Protein AF-A0A821L6S1-F1 (afdb_monomer)

Solvent-accessible surface area (backbone atoms only — not comparable to full-atom values): 7837 Å² total; per-residue (Å²): 134,88,54,57,22,70,48,90,91,45,91,47,57,37,75,47,68,41,80,92,78,72,40,39,22,22,68,67,61,42,49,53,50,50,52,56,48,47,70,56,49,51,61,52,52,53,49,52,54,50,52,51,52,54,55,65,66,58,49,58,64,60,54,52,50,54,51,49,53,53,52,53,51,52,53,53,53,52,52,55,52,53,52,49,51,51,52,52,50,52,52,54,51,53,51,52,53,51,53,50,54,52,52,52,53,53,50,53,52,51,53,52,50,52,53,50,52,56,47,53,52,52,54,52,51,53,48,61,72,67,62,82,75,78,85,81,77,134

Radius of gyration: 55.9 Å; Cα contacts (8 Å, |Δi|>4): 51; chains: 1; bounding box: 98×25×164 Å

Secondary structure (DSSP, 8-state):
-PPBPSSTT--SBP-EEETTTTEEE-HHHHHHHHHHHHHHHHHHHHHHHHHHHHHHH--HHHHHHHHHHHHHHHHHHHHHHHHHHHHHHHHHHHHHHHHHHHHHHHHHHHHHHHHHHHHHHHHHHHHHHHT-------

Mean predicted aligned error: 14.46 Å

Structure (mmCIF, N/CA/C/O backbone):
data_AF-A0A821L6S1-F1
#
_entry.id   AF-A0A821L6S1-F1
#
loop_
_atom_site.group_PDB
_atom_site.id
_atom_site.type_symbol
_atom_site.label_atom_id
_atom_site.label_alt_id
_atom_site.label_comp_id
_atom_site.label_asym_id
_atom_site.label_entity_id
_atom_site.label_seq_id
_atom_site.pdbx_PDB_ins_code
_atom_site.Cartn_x
_atom_site.Cartn_y
_atom_site.Cartn_z
_atom_site.occupancy
_atom_site.B_iso_or_equiv
_atom_site.auth_seq_id
_atom_site.auth_comp_id
_atom_site.auth_asym_id
_atom_site.auth_atom_id
_atom_site.pdbx_PDB_model_num
ATOM 1 N N . MET A 1 1 ? 35.828 6.076 -68.651 1.00 49.03 1 MET A N 1
ATOM 2 C CA . MET A 1 1 ? 36.723 7.177 -68.226 1.00 49.03 1 MET A CA 1
ATOM 3 C C . MET A 1 1 ? 37.041 6.978 -66.752 1.00 4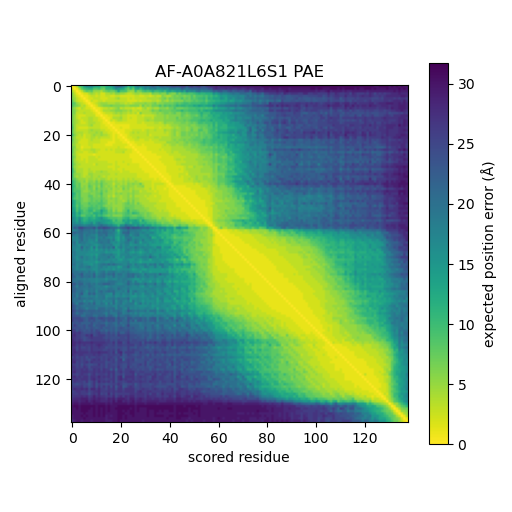9.03 1 MET A C 1
ATOM 5 O O . MET A 1 1 ? 36.120 6.717 -65.994 1.00 49.03 1 MET A O 1
ATOM 9 N N . SER A 1 2 ? 38.311 7.001 -66.342 1.00 62.84 2 SER A N 1
ATOM 10 C CA . SER A 1 2 ? 38.668 6.831 -64.926 1.00 62.84 2 SER A CA 1
ATOM 11 C C . SER A 1 2 ? 38.545 8.158 -64.181 1.00 62.84 2 SER A C 1
ATOM 13 O O . SER A 1 2 ? 39.268 9.091 -64.527 1.00 62.84 2 SER A O 1
ATOM 15 N N . LEU A 1 3 ? 37.673 8.224 -63.175 1.00 79.00 3 LEU A N 1
ATOM 16 C CA . LEU A 1 3 ? 37.494 9.407 -62.330 1.00 79.00 3 LEU A CA 1
ATOM 17 C C . LEU A 1 3 ? 38.724 9.629 -61.433 1.00 79.00 3 LEU A C 1
ATOM 19 O O . LEU A 1 3 ? 39.366 8.671 -60.987 1.00 79.00 3 LEU A O 1
ATOM 23 N N . SER A 1 4 ? 39.073 10.889 -61.184 1.00 86.19 4 SER A N 1
ATOM 24 C CA . SER A 1 4 ? 40.114 11.277 -60.228 1.00 86.19 4 SER A CA 1
ATOM 25 C C . SER A 1 4 ? 39.600 11.189 -58.790 1.00 86.19 4 SER A C 1
ATOM 27 O O . SER A 1 4 ? 38.393 11.202 -58.543 1.00 86.19 4 SER A O 1
ATOM 29 N N . CYS A 1 5 ? 40.518 11.072 -57.830 1.00 91.25 5 CYS A N 1
ATOM 30 C CA . CYS A 1 5 ? 40.186 11.249 -56.420 1.00 91.25 5 CYS A CA 1
ATOM 31 C C . CYS A 1 5 ? 39.613 12.659 -56.182 1.00 91.25 5 CYS A C 1
ATOM 33 O O . CYS A 1 5 ? 40.097 13.627 -56.759 1.00 91.25 5 CYS A O 1
ATOM 35 N N . ALA A 1 6 ? 38.609 12.769 -55.314 1.00 90.75 6 ALA A N 1
ATOM 36 C CA . ALA A 1 6 ? 37.948 14.021 -54.947 1.00 90.75 6 ALA A CA 1
ATOM 37 C C . ALA A 1 6 ? 38.804 14.925 -54.039 1.00 90.75 6 ALA A C 1
ATOM 39 O O . ALA A 1 6 ? 38.417 16.055 -53.764 1.00 90.75 6 ALA A O 1
ATOM 40 N N . ILE A 1 7 ? 39.943 14.429 -53.550 1.00 88.75 7 ILE A N 1
ATOM 41 C CA . ILE A 1 7 ? 40.920 15.221 -52.798 1.00 88.75 7 ILE A CA 1
ATOM 42 C C . ILE A 1 7 ? 41.818 15.951 -53.799 1.00 88.75 7 ILE A C 1
ATOM 44 O O . ILE A 1 7 ? 42.554 15.301 -54.539 1.00 88.75 7 ILE A O 1
ATOM 48 N N . GLU A 1 8 ? 41.774 17.285 -53.803 1.00 83.88 8 GLU A N 1
ATOM 49 C CA . GLU A 1 8 ? 42.426 18.142 -54.812 1.00 83.88 8 GLU A CA 1
ATOM 50 C C . GLU A 1 8 ? 43.944 17.926 -54.921 1.00 83.88 8 GLU A C 1
ATOM 52 O O . GLU A 1 8 ? 44.519 17.990 -56.006 1.00 83.88 8 GLU A O 1
ATOM 57 N N . THR A 1 9 ? 44.604 17.596 -53.811 1.00 87.69 9 THR A N 1
ATOM 58 C CA . THR A 1 9 ? 46.049 17.326 -53.766 1.00 87.69 9 THR A CA 1
ATOM 59 C C . THR A 1 9 ? 46.418 15.916 -54.248 1.00 87.69 9 THR A C 1
ATOM 61 O O . THR A 1 9 ? 47.598 15.593 -54.411 1.00 87.69 9 THR A O 1
ATOM 64 N N . CYS A 1 10 ? 45.433 15.050 -54.511 1.00 87.62 10 CYS A N 1
ATOM 65 C CA . CYS A 1 10 ? 45.645 13.650 -54.849 1.00 87.62 10 CYS A CA 1
ATOM 66 C C . CYS A 1 10 ? 45.605 13.398 -56.360 1.00 87.62 10 CYS A C 1
ATOM 68 O O . CYS A 1 10 ? 44.556 13.420 -56.996 1.00 87.62 10 CYS A O 1
ATOM 70 N N . LYS A 1 11 ? 46.746 13.001 -56.931 1.00 89.19 11 LYS A N 1
ATOM 71 C CA . LYS A 1 11 ? 46.858 12.644 -58.359 1.00 89.19 11 LYS A CA 1
ATOM 72 C C . LYS A 1 11 ? 46.385 11.219 -58.693 1.00 89.19 11 LYS A C 1
ATOM 74 O O . LYS A 1 11 ? 46.479 10.789 -59.842 1.00 89.19 11 LYS A O 1
ATOM 79 N N . ARG A 1 12 ? 45.930 10.440 -57.703 1.00 90.94 12 ARG A N 1
ATOM 80 C CA . ARG A 1 12 ? 45.543 9.031 -57.895 1.00 90.94 12 ARG A CA 1
ATOM 81 C C . ARG A 1 12 ? 44.127 8.921 -58.468 1.00 90.94 12 ARG A C 1
ATOM 83 O O . ARG A 1 12 ? 43.253 9.735 -58.173 1.00 90.94 12 ARG A O 1
ATOM 90 N N . LYS A 1 13 ? 43.886 7.870 -59.256 1.00 90.50 13 LYS A N 1
ATOM 91 C CA . LYS A 1 13 ? 42.545 7.531 -59.756 1.00 90.50 13 LYS A CA 1
ATOM 92 C C . LYS A 1 13 ? 41.664 7.040 -58.610 1.00 90.50 13 LYS A C 1
ATOM 94 O O . LYS A 1 13 ? 42.142 6.338 -57.716 1.00 90.50 13 LYS A O 1
ATOM 99 N N . SER A 1 14 ? 40.385 7.389 -58.660 1.00 90.81 14 SER A N 1
ATOM 100 C CA . SER A 1 14 ? 39.397 6.844 -57.739 1.00 90.81 14 SER A CA 1
ATOM 101 C C . SER A 1 14 ? 39.259 5.331 -57.933 1.00 90.81 14 SER A C 1
ATOM 103 O O . SER A 1 14 ? 39.385 4.807 -59.045 1.00 90.81 14 SER A O 1
ATOM 105 N N . ARG A 1 15 ? 39.052 4.632 -56.816 1.00 90.81 15 ARG A N 1
ATOM 106 C CA . ARG A 1 15 ? 38.842 3.181 -56.735 1.00 90.81 15 ARG A CA 1
ATOM 107 C C . ARG A 1 15 ? 37.559 2.816 -55.990 1.00 90.81 15 ARG A C 1
ATOM 109 O O . ARG A 1 15 ? 37.089 1.698 -56.151 1.00 90.81 15 ARG A O 1
ATOM 116 N N . ALA A 1 16 ? 37.007 3.742 -55.210 1.00 89.62 16 ALA A N 1
ATOM 117 C CA . ALA A 1 16 ? 35.774 3.570 -54.461 1.00 89.62 16 ALA A CA 1
ATOM 118 C C . ALA A 1 16 ? 35.002 4.89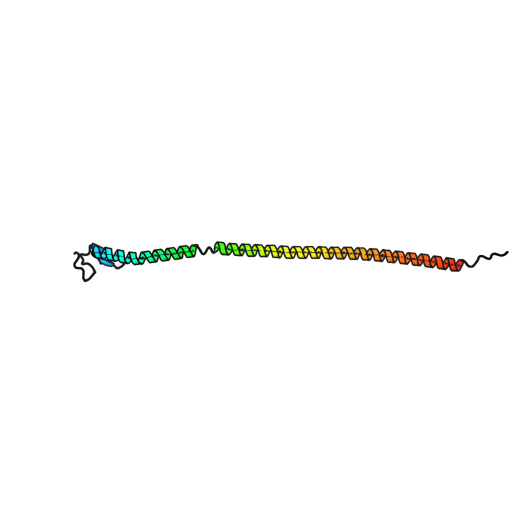2 -54.409 1.00 89.62 16 ALA A C 1
ATOM 120 O O . ALA A 1 16 ? 35.592 5.971 -54.500 1.00 89.62 16 ALA A O 1
ATOM 121 N N . ILE A 1 17 ? 33.689 4.802 -54.223 1.00 91.12 17 ILE A N 1
ATOM 122 C CA . ILE A 1 17 ? 32.831 5.940 -53.912 1.00 91.12 17 ILE A CA 1
ATOM 123 C C . ILE A 1 17 ? 32.355 5.805 -52.469 1.00 91.12 17 ILE A C 1
ATOM 125 O O . ILE A 1 17 ? 31.937 4.731 -52.041 1.00 91.12 17 ILE A O 1
ATOM 129 N N . CYS A 1 18 ? 32.437 6.881 -51.694 1.00 89.75 18 CYS A N 1
ATOM 130 C CA . CYS A 1 18 ? 31.779 6.919 -50.397 1.00 89.75 18 CYS A CA 1
ATOM 131 C C . CYS A 1 18 ? 30.321 7.325 -50.600 1.00 89.75 18 CYS A C 1
ATOM 133 O O . CYS A 1 18 ? 30.057 8.442 -51.034 1.00 89.75 18 CYS A O 1
ATOM 135 N N . HIS A 1 19 ? 29.377 6.452 -50.252 1.00 88.25 19 HIS A N 1
ATOM 136 C CA . HIS A 1 19 ? 27.948 6.742 -50.395 1.00 88.25 19 HIS A CA 1
ATOM 137 C C . HIS A 1 19 ? 27.430 7.782 -49.392 1.00 88.25 19 HIS A C 1
ATOM 139 O O . HIS A 1 19 ? 26.480 8.489 -49.704 1.00 88.25 19 HIS A O 1
ATOM 145 N N . CYS A 1 20 ? 28.081 7.947 -48.235 1.00 86.00 20 CYS A N 1
ATOM 146 C CA . CYS A 1 20 ? 27.667 8.926 -47.225 1.00 86.00 20 CYS A CA 1
ATOM 147 C C . CYS A 1 20 ? 27.847 10.375 -47.700 1.00 86.00 20 CYS A C 1
ATOM 149 O O . CYS A 1 20 ? 27.065 11.248 -47.344 1.00 86.00 20 CYS A O 1
ATOM 151 N N . CYS A 1 21 ? 28.890 10.641 -48.493 1.00 89.50 21 CYS A N 1
ATOM 152 C CA . CYS A 1 21 ? 29.216 11.985 -48.981 1.00 89.50 21 CYS A CA 1
ATOM 153 C C . CYS A 1 21 ? 29.264 12.090 -50.514 1.00 89.50 21 CYS A C 1
ATOM 155 O O . CYS A 1 21 ? 29.579 13.152 -51.046 1.00 89.50 21 CYS A O 1
ATOM 157 N N . ASN A 1 22 ? 28.964 10.994 -51.216 1.00 90.56 22 ASN A N 1
ATOM 158 C CA . ASN A 1 22 ? 29.001 10.838 -52.671 1.00 90.56 22 ASN A CA 1
ATOM 159 C C . ASN A 1 22 ? 30.338 11.255 -53.325 1.00 90.56 22 ASN A C 1
ATOM 161 O O . ASN A 1 22 ? 30.368 11.797 -54.431 1.00 90.56 22 ASN A O 1
ATOM 165 N N . LYS A 1 23 ? 31.465 11.029 -52.633 1.00 90.56 23 LYS A N 1
ATOM 166 C CA . LYS A 1 23 ? 32.812 11.396 -53.109 1.00 90.56 23 LYS A CA 1
ATOM 167 C C . LYS A 1 23 ? 33.563 10.190 -53.662 1.00 90.56 23 LYS A C 1
ATOM 169 O O . LYS A 1 23 ? 33.650 9.148 -53.017 1.00 90.56 23 LYS A O 1
ATOM 174 N N . ASN A 1 24 ? 34.167 10.369 -54.835 1.00 92.56 24 ASN A N 1
ATOM 175 C CA . ASN A 1 24 ? 35.063 9.401 -55.463 1.00 92.56 24 ASN A CA 1
ATOM 176 C C . ASN A 1 24 ? 36.445 9.468 -54.803 1.00 92.56 24 ASN A C 1
ATOM 178 O O . ASN A 1 24 ? 37.135 10.475 -54.915 1.00 92.56 24 ASN A O 1
ATOM 182 N N . LEU A 1 25 ? 36.879 8.410 -54.125 1.00 92.75 25 LEU A N 1
ATOM 183 C CA . LEU A 1 25 ? 38.138 8.374 -53.377 1.00 92.75 25 LEU A CA 1
ATOM 184 C C . LEU A 1 25 ? 39.080 7.308 -53.948 1.00 92.75 25 LEU A C 1
ATOM 186 O O . LEU A 1 25 ? 38.649 6.298 -54.514 1.00 92.75 25 LEU A O 1
ATOM 190 N N . CYS A 1 26 ? 40.389 7.548 -53.856 1.00 94.19 26 CYS A N 1
ATOM 191 C CA . CYS A 1 26 ? 41.379 6.489 -54.052 1.00 94.19 26 CYS A CA 1
ATOM 192 C C . CYS A 1 26 ? 41.415 5.580 -52.812 1.00 94.19 26 CYS A C 1
ATOM 194 O O . CYS A 1 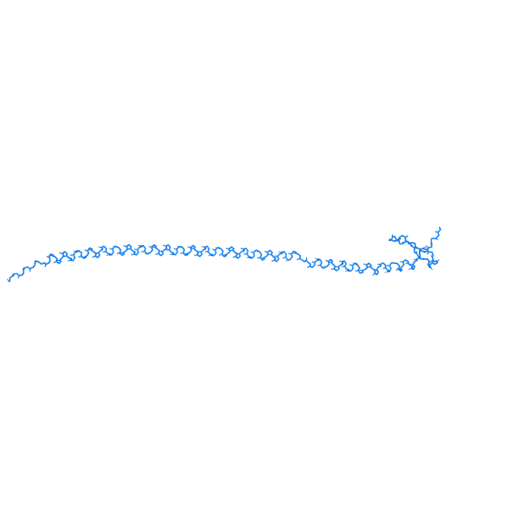26 ? 40.871 5.942 -51.772 1.00 94.19 26 CYS A O 1
ATOM 196 N N . SER A 1 27 ? 42.044 4.408 -52.907 1.00 90.75 27 SER A N 1
ATOM 197 C CA . SER A 1 27 ? 42.037 3.422 -51.816 1.00 90.75 27 SER A CA 1
ATOM 198 C C . SER A 1 27 ? 42.556 3.980 -50.483 1.00 90.75 27 SER A C 1
ATOM 200 O O . SER A 1 27 ? 41.919 3.760 -49.459 1.00 90.75 27 SER A O 1
ATOM 202 N N . ASP A 1 28 ? 43.651 4.746 -50.497 1.00 91.94 28 ASP A N 1
ATOM 203 C CA . ASP A 1 28 ? 44.250 5.320 -49.282 1.00 91.94 28 ASP A CA 1
ATOM 204 C C . ASP A 1 28 ? 43.316 6.345 -48.629 1.00 91.94 28 ASP A C 1
ATOM 206 O O . ASP A 1 28 ? 42.959 6.195 -47.466 1.00 91.94 28 ASP A O 1
ATOM 210 N N . HIS A 1 29 ? 42.823 7.324 -49.395 1.00 93.12 29 HIS A N 1
ATOM 211 C CA . HIS A 1 29 ? 41.902 8.331 -48.860 1.00 93.12 29 HIS A CA 1
ATOM 212 C C . HIS A 1 29 ? 40.541 7.743 -48.480 1.00 93.12 29 HIS A C 1
ATOM 214 O O . HIS A 1 29 ? 39.873 8.283 -47.608 1.00 93.12 29 HIS A O 1
ATOM 220 N N . PHE A 1 30 ? 40.105 6.648 -49.110 1.00 91.56 30 PHE A N 1
ATOM 221 C CA . PHE A 1 30 ? 38.909 5.933 -48.673 1.00 91.56 30 PHE A CA 1
ATOM 222 C C . PHE A 1 30 ? 39.133 5.278 -47.308 1.00 91.56 30 PHE A C 1
ATOM 224 O O . PHE A 1 30 ? 38.266 5.380 -46.446 1.00 91.56 30 PHE A O 1
ATOM 231 N N . LYS A 1 31 ? 40.303 4.665 -47.089 1.00 91.88 31 LYS A N 1
ATOM 232 C CA . LYS A 1 31 ? 40.671 4.083 -45.796 1.00 91.88 31 LYS A CA 1
ATOM 233 C C . LYS A 1 31 ? 40.749 5.153 -44.707 1.00 91.88 31 LYS A C 1
ATOM 235 O O . LYS A 1 31 ? 40.064 5.021 -43.705 1.00 91.88 31 LYS A O 1
ATOM 240 N N . GLU A 1 32 ? 41.469 6.248 -44.946 1.00 92.94 32 GLU A N 1
ATOM 241 C CA . GLU A 1 32 ? 41.544 7.381 -44.009 1.00 92.94 32 GLU A CA 1
ATOM 242 C C . GLU A 1 32 ? 40.161 7.972 -43.706 1.00 92.94 32 GLU A C 1
ATOM 244 O O . GLU A 1 32 ? 39.854 8.316 -42.568 1.00 92.94 32 GLU A O 1
ATOM 249 N N . HIS A 1 33 ? 39.298 8.064 -44.719 1.00 91.00 33 HIS A N 1
ATOM 250 C CA . HIS A 1 33 ? 37.933 8.550 -44.556 1.00 91.00 33 HIS A CA 1
ATOM 251 C C . HIS A 1 33 ? 37.081 7.602 -43.702 1.00 91.00 33 HIS A C 1
ATOM 253 O O . HIS A 1 33 ? 36.314 8.061 -42.859 1.00 91.00 33 HIS A O 1
ATOM 259 N N . VAL A 1 34 ? 37.210 6.288 -43.899 1.00 90.31 34 VAL A N 1
ATOM 260 C CA . VAL A 1 34 ? 36.545 5.273 -43.069 1.00 90.31 34 VAL A CA 1
ATOM 261 C C . VAL A 1 34 ? 37.088 5.300 -41.640 1.00 90.31 34 VAL A C 1
ATOM 263 O O . VAL A 1 34 ? 36.296 5.282 -40.704 1.00 90.31 34 VAL A O 1
ATOM 266 N N . ASP A 1 35 ? 38.401 5.427 -41.460 1.00 92.81 35 ASP A N 1
ATOM 267 C CA . ASP A 1 35 ? 39.036 5.531 -40.143 1.00 92.81 35 ASP A CA 1
ATOM 268 C C . ASP A 1 35 ? 38.555 6.792 -39.399 1.00 92.81 35 ASP A C 1
ATOM 270 O O . ASP A 1 35 ? 38.194 6.735 -38.220 1.00 92.81 35 ASP A O 1
ATOM 274 N N . LEU A 1 36 ? 38.442 7.928 -40.098 1.00 90.94 36 LEU A N 1
ATOM 275 C CA . LEU A 1 36 ? 37.895 9.167 -39.543 1.00 90.94 36 LEU A CA 1
ATOM 276 C C . LEU A 1 36 ? 36.411 9.037 -39.175 1.00 90.94 36 LEU A C 1
ATOM 278 O O . LEU A 1 36 ? 35.994 9.548 -38.138 1.00 90.94 36 LEU A O 1
ATOM 282 N N . ILE A 1 37 ? 35.607 8.354 -39.992 1.00 88.94 37 ILE A N 1
ATOM 283 C CA . ILE A 1 37 ? 34.205 8.079 -39.655 1.00 88.94 37 ILE A CA 1
ATOM 284 C C . ILE A 1 37 ? 34.126 7.188 -38.415 1.00 88.94 37 ILE A C 1
ATOM 286 O O . ILE A 1 37 ? 33.430 7.536 -37.465 1.00 88.94 37 ILE A O 1
ATOM 290 N N . ASN A 1 38 ? 34.867 6.083 -38.387 1.00 90.75 38 ASN A N 1
ATOM 291 C CA . ASN A 1 38 ? 34.834 5.121 -37.287 1.00 90.75 38 ASN A CA 1
ATOM 292 C C . ASN A 1 38 ? 35.320 5.739 -35.970 1.00 90.75 38 ASN A C 1
ATOM 294 O O . ASN A 1 38 ? 34.705 5.517 -34.932 1.00 90.75 38 ASN A O 1
ATOM 298 N N . SER A 1 39 ? 36.358 6.582 -36.010 1.00 92.00 39 SER A N 1
ATOM 299 C CA . SER A 1 39 ? 36.843 7.307 -34.823 1.00 92.00 39 SER A CA 1
ATOM 300 C C . SER A 1 39 ? 35.806 8.251 -34.208 1.00 92.00 39 SER A C 1
ATOM 302 O O . SER A 1 39 ? 35.901 8.555 -33.024 1.00 92.00 39 SER A O 1
ATOM 304 N N . ARG A 1 40 ? 34.805 8.696 -34.979 1.00 89.00 40 ARG A N 1
ATOM 305 C CA . ARG A 1 40 ? 33.685 9.511 -34.482 1.00 89.00 40 ARG A CA 1
ATOM 306 C C . ARG A 1 40 ? 32.451 8.683 -34.146 1.00 89.00 40 ARG A C 1
ATOM 308 O O . ARG A 1 40 ? 31.735 9.014 -33.211 1.00 89.00 40 ARG A O 1
ATOM 315 N N . MET A 1 41 ? 32.193 7.628 -34.911 1.00 89.75 41 MET A N 1
ATOM 316 C CA . MET A 1 41 ? 30.997 6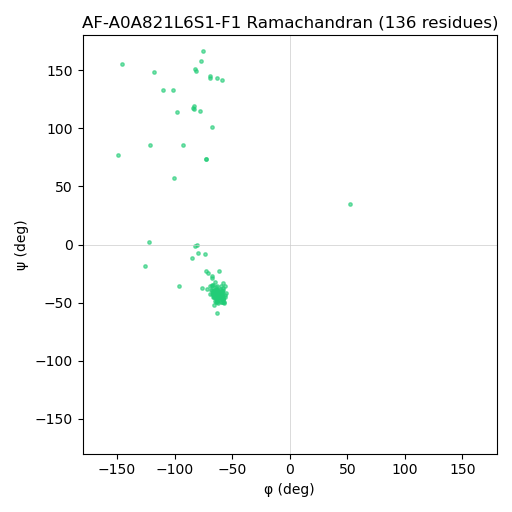.804 -34.769 1.00 89.75 41 MET A CA 1
ATOM 317 C C . MET A 1 41 ? 31.084 5.858 -33.570 1.00 89.75 41 MET A C 1
ATOM 319 O O . MET A 1 41 ? 30.087 5.684 -32.877 1.00 89.75 41 MET A O 1
ATOM 323 N N . ASN A 1 42 ? 32.265 5.301 -33.288 1.00 91.56 42 ASN A N 1
ATOM 324 C CA . ASN A 1 42 ? 32.449 4.393 -32.154 1.00 91.56 42 ASN A CA 1
ATOM 325 C C . ASN A 1 42 ? 32.165 5.083 -30.805 1.00 91.56 42 ASN A C 1
ATOM 327 O O . ASN A 1 42 ? 31.342 4.554 -30.065 1.00 91.56 42 ASN A O 1
ATOM 331 N N . PRO A 1 43 ? 32.699 6.289 -30.510 1.00 94.50 43 PRO A N 1
ATOM 332 C CA . PRO A 1 43 ? 32.351 7.000 -29.278 1.00 94.50 43 PRO A CA 1
ATOM 333 C C . PRO A 1 43 ? 30.855 7.289 -29.128 1.00 94.50 43 PRO A C 1
ATOM 335 O O . PRO A 1 43 ? 30.325 7.193 -28.029 1.00 94.50 43 PRO A O 1
ATOM 338 N N . LEU A 1 44 ? 30.161 7.616 -30.225 1.00 93.69 44 LEU A N 1
ATOM 339 C CA . LEU A 1 44 ? 28.712 7.842 -30.192 1.00 93.69 44 LEU A CA 1
ATOM 340 C C . LEU A 1 44 ? 27.943 6.549 -29.903 1.00 93.69 44 LEU A C 1
ATOM 342 O O . LEU A 1 44 ? 26.961 6.575 -29.168 1.00 93.69 44 LEU A O 1
ATOM 346 N N . ALA A 1 45 ? 28.381 5.418 -30.461 1.00 94.94 45 ALA A N 1
ATOM 347 C CA . ALA A 1 45 ? 27.801 4.117 -30.142 1.00 94.94 45 ALA A CA 1
ATOM 348 C C . ALA A 1 45 ? 28.028 3.756 -28.664 1.00 94.94 45 ALA A C 1
ATOM 350 O O . ALA A 1 45 ? 27.099 3.301 -27.998 1.00 94.94 45 ALA A O 1
ATOM 351 N N . ASP A 1 46 ? 29.224 4.018 -28.134 1.00 95.25 46 ASP A N 1
ATOM 352 C CA . ASP A 1 46 ? 29.551 3.808 -26.721 1.00 95.25 46 ASP A CA 1
ATOM 353 C C . ASP A 1 46 ? 28.710 4.708 -25.797 1.00 95.25 46 ASP A C 1
ATOM 355 O O . ASP A 1 46 ? 28.226 4.256 -24.755 1.00 95.25 46 ASP A O 1
ATOM 359 N N . GLU A 1 47 ? 28.475 5.964 -26.186 1.00 95.69 47 GLU A N 1
ATOM 360 C CA . GLU A 1 47 ? 27.621 6.902 -25.451 1.00 95.69 47 GLU A CA 1
ATOM 361 C C . GLU A 1 47 ? 26.153 6.454 -25.460 1.00 95.69 47 GLU A C 1
ATOM 363 O O . GLU A 1 47 ? 25.523 6.405 -24.403 1.00 95.69 47 GLU A O 1
ATOM 368 N N . ILE A 1 48 ? 25.626 6.034 -26.616 1.00 94.81 48 ILE A N 1
ATOM 369 C CA . ILE A 1 48 ? 24.270 5.471 -26.733 1.00 94.81 48 ILE A CA 1
ATOM 370 C C . ILE A 1 48 ? 24.118 4.241 -25.834 1.00 94.81 48 ILE A C 1
ATOM 372 O O . ILE A 1 48 ? 23.159 4.160 -25.070 1.00 94.81 48 ILE A O 1
ATOM 376 N N . ASN A 1 49 ? 25.080 3.317 -25.867 1.00 93.44 49 ASN A N 1
ATOM 377 C CA . ASN A 1 49 ? 25.059 2.124 -25.019 1.00 93.44 49 ASN A CA 1
ATOM 378 C C . ASN A 1 49 ? 25.138 2.483 -23.528 1.00 93.44 49 ASN A C 1
ATOM 380 O O . ASN A 1 49 ? 24.522 1.830 -22.687 1.00 93.44 49 ASN A O 1
ATOM 384 N N . THR A 1 50 ? 25.888 3.526 -23.171 1.00 94.12 50 THR A N 1
ATOM 385 C CA . THR A 1 50 ? 25.962 4.007 -21.785 1.00 94.12 50 THR A CA 1
ATOM 386 C C . THR A 1 50 ? 24.618 4.572 -21.329 1.00 94.12 50 THR A C 1
ATOM 388 O O . THR A 1 50 ? 24.157 4.233 -20.239 1.00 94.12 50 THR A O 1
ATOM 391 N N . LEU A 1 51 ? 23.967 5.386 -22.163 1.00 91.75 51 LEU A N 1
ATOM 392 C CA . LEU A 1 51 ? 22.645 5.945 -21.879 1.00 91.75 51 LEU A CA 1
ATOM 393 C C . LEU A 1 51 ? 21.570 4.854 -21.776 1.00 91.75 51 LEU A C 1
ATOM 395 O O . LEU A 1 51 ? 20.737 4.912 -20.876 1.00 91.75 51 LEU A O 1
ATOM 399 N N . ASP A 1 52 ? 21.613 3.840 -22.639 1.00 87.88 52 ASP A N 1
ATOM 400 C CA . ASP A 1 52 ? 20.691 2.697 -22.607 1.00 87.88 52 ASP A CA 1
ATOM 401 C C . ASP A 1 52 ? 20.833 1.874 -21.315 1.00 87.88 52 ASP A C 1
ATOM 403 O O . ASP A 1 52 ? 19.845 1.555 -20.647 1.00 87.88 52 ASP A O 1
ATOM 407 N N . ASN A 1 53 ? 22.073 1.629 -20.881 1.00 86.38 53 ASN A N 1
ATOM 408 C CA . ASN A 1 53 ? 22.342 0.995 -19.592 1.00 86.38 53 ASN A CA 1
ATOM 409 C C . ASN A 1 53 ? 21.846 1.851 -18.417 1.00 86.38 53 ASN A C 1
ATOM 411 O O . ASN A 1 53 ? 21.265 1.324 -17.470 1.00 86.38 53 ASN A O 1
ATOM 415 N N . GLN A 1 54 ? 22.039 3.173 -18.464 1.00 86.44 54 GLN A N 1
ATOM 416 C CA . GLN A 1 54 ? 21.539 4.084 -17.429 1.00 86.44 54 GLN A CA 1
ATOM 417 C C . GLN A 1 54 ? 20.008 4.114 -17.369 1.00 86.44 54 GLN A C 1
ATOM 419 O O . GLN A 1 54 ? 19.444 4.102 -16.277 1.00 86.44 54 GLN A O 1
ATOM 424 N N . LEU A 1 55 ? 19.336 4.112 -18.522 1.00 82.8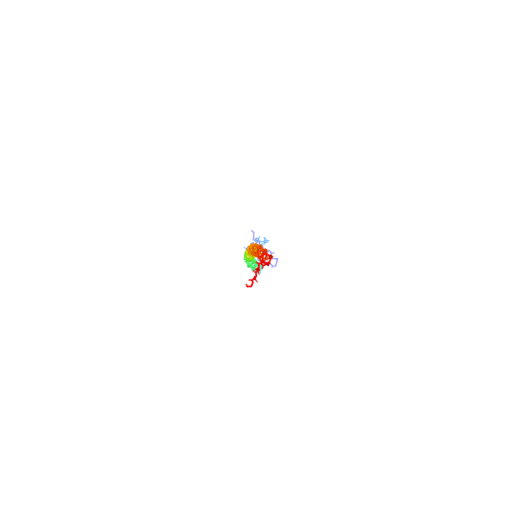8 55 LEU A N 1
ATOM 425 C CA . LEU A 1 55 ? 17.879 4.020 -18.607 1.00 82.88 55 LEU A CA 1
ATOM 426 C C . LEU A 1 55 ? 17.371 2.683 -18.064 1.00 82.88 55 LEU A C 1
ATOM 428 O O . LEU A 1 55 ? 16.403 2.665 -17.313 1.00 82.88 55 LEU A O 1
ATOM 432 N N . SER A 1 56 ? 18.063 1.585 -18.364 1.00 78.94 56 SER A N 1
ATOM 433 C CA . SER A 1 56 ? 17.738 0.255 -17.836 1.00 78.94 56 SER A CA 1
ATOM 434 C C . SER A 1 56 ? 17.921 0.158 -16.315 1.00 78.94 56 SER A C 1
ATOM 436 O O . SER A 1 56 ? 17.186 -0.564 -15.643 1.00 78.94 56 SER A O 1
ATOM 438 N N . LEU A 1 57 ? 18.879 0.900 -15.747 1.00 78.31 57 LEU A N 1
ATOM 439 C CA . LEU A 1 57 ? 19.096 0.989 -14.297 1.00 78.31 57 LEU A CA 1
ATOM 440 C C . LEU A 1 57 ? 18.021 1.803 -13.572 1.00 78.31 57 LEU A C 1
ATOM 442 O O . LEU A 1 57 ? 17.828 1.616 -12.368 1.00 78.31 57 LEU A O 1
ATOM 446 N N . LEU A 1 58 ? 17.310 2.693 -14.271 1.00 77.38 58 LEU A N 1
ATOM 447 C CA . LEU A 1 58 ? 16.110 3.337 -13.747 1.00 77.38 58 LEU A CA 1
ATOM 448 C C . LEU A 1 58 ? 14.982 2.301 -13.728 1.00 77.38 58 LEU A C 1
ATOM 450 O O . LEU A 1 58 ? 14.067 2.323 -14.545 1.00 77.38 58 LEU A O 1
ATOM 454 N N . ASN A 1 59 ? 15.062 1.374 -12.776 1.00 78.56 59 ASN A N 1
ATOM 455 C CA . ASN A 1 59 ? 14.065 0.342 -12.540 1.00 78.56 59 ASN A CA 1
ATOM 456 C C . ASN A 1 59 ? 12.815 0.973 -11.906 1.00 78.56 59 ASN A C 1
ATOM 458 O O . ASN A 1 59 ? 12.575 0.894 -10.698 1.00 78.56 59 ASN A O 1
ATOM 462 N N . VAL A 1 60 ? 12.054 1.691 -12.733 1.00 83.06 60 VAL A N 1
ATOM 463 C CA . VAL A 1 60 ? 10.825 2.393 -12.348 1.00 83.06 60 VAL A CA 1
ATOM 464 C C . VAL A 1 60 ? 9.829 1.420 -11.722 1.00 83.06 60 VAL A C 1
ATOM 466 O O . VAL A 1 60 ? 9.170 1.783 -10.750 1.00 83.06 60 VAL A O 1
ATOM 469 N N . ASP A 1 61 ? 9.782 0.179 -12.205 1.00 85.81 61 ASP A N 1
ATOM 470 C CA . ASP A 1 61 ? 8.916 -0.868 -11.663 1.00 85.81 61 ASP A CA 1
ATOM 471 C C . ASP A 1 61 ? 9.267 -1.194 -10.208 1.00 85.81 61 ASP A C 1
ATOM 473 O O . ASP A 1 61 ? 8.387 -1.208 -9.349 1.00 85.81 61 ASP A O 1
ATOM 477 N N . GLU A 1 62 ? 10.555 -1.335 -9.882 1.00 88.06 62 GLU A N 1
ATOM 478 C CA . GLU A 1 62 ? 10.993 -1.557 -8.499 1.00 88.06 62 GLU A CA 1
ATOM 479 C C . GLU A 1 62 ? 10.660 -0.367 -7.586 1.00 88.06 62 GLU A C 1
ATOM 481 O O . GLU A 1 62 ? 10.293 -0.548 -6.421 1.00 88.06 62 GLU A O 1
ATOM 486 N N . ILE A 1 63 ? 10.761 0.864 -8.098 1.00 87.31 63 ILE A N 1
ATOM 487 C CA . ILE A 1 63 ? 10.355 2.061 -7.350 1.00 87.31 63 ILE A CA 1
ATOM 488 C C . ILE A 1 63 ? 8.843 2.031 -7.094 1.00 87.31 63 ILE A C 1
ATOM 490 O O . ILE A 1 63 ? 8.412 2.216 -5.952 1.00 87.31 63 ILE A O 1
ATOM 494 N N . ILE A 1 64 ? 8.038 1.772 -8.127 1.00 91.12 64 ILE A N 1
ATOM 495 C CA . ILE A 1 64 ? 6.577 1.684 -8.033 1.00 91.12 64 ILE A CA 1
ATOM 496 C C . ILE A 1 64 ? 6.169 0.606 -7.026 1.00 91.12 64 ILE A C 1
ATOM 498 O O . ILE A 1 64 ? 5.343 0.875 -6.150 1.00 91.12 64 ILE A O 1
ATOM 502 N N . ASP A 1 65 ? 6.772 -0.578 -7.093 1.00 94.62 65 ASP A N 1
ATOM 503 C CA . ASP A 1 65 ? 6.456 -1.687 -6.196 1.00 94.62 65 ASP A CA 1
ATOM 504 C C . ASP A 1 65 ? 6.806 -1.366 -4.740 1.00 94.62 65 ASP A C 1
ATOM 506 O O . ASP A 1 65 ? 6.001 -1.625 -3.842 1.00 94.62 65 ASP A O 1
ATOM 510 N N . LYS A 1 66 ? 7.937 -0.696 -4.484 1.00 94.62 66 LYS A N 1
ATOM 511 C CA . LYS A 1 66 ? 8.281 -0.210 -3.135 1.00 94.62 66 LYS A CA 1
ATOM 512 C C . LYS A 1 66 ? 7.234 0.758 -2.584 1.00 94.62 66 LYS A C 1
ATOM 514 O O . LYS A 1 66 ? 6.901 0.691 -1.399 1.00 94.62 66 LYS A O 1
ATOM 519 N N . TYR A 1 67 ? 6.715 1.673 -3.402 1.00 95.50 67 TYR A N 1
ATOM 520 C CA . TYR A 1 67 ? 5.670 2.600 -2.958 1.00 95.50 67 TYR A CA 1
ATOM 521 C C . TYR A 1 67 ? 4.317 1.911 -2.770 1.00 95.50 67 TYR A C 1
ATOM 523 O O . TYR A 1 67 ? 3.639 2.198 -1.784 1.00 95.50 67 TYR A O 1
ATOM 531 N N . ARG A 1 68 ? 3.951 0.961 -3.638 1.00 97.69 68 ARG A N 1
ATOM 532 C CA . ARG A 1 68 ? 2.744 0.135 -3.469 1.00 97.69 68 ARG A CA 1
ATOM 533 C C . ARG A 1 68 ? 2.770 -0.634 -2.152 1.00 97.69 68 ARG A C 1
ATOM 535 O O . ARG A 1 68 ? 1.824 -0.529 -1.383 1.00 97.69 68 ARG A O 1
ATOM 542 N N . GLN A 1 69 ? 3.885 -1.289 -1.826 1.00 98.19 69 GLN A N 1
ATOM 543 C CA . GLN A 1 69 ? 4.045 -2.000 -0.550 1.00 98.19 69 GLN A CA 1
ATOM 544 C C . GLN A 1 69 ? 3.879 -1.075 0.664 1.00 98.19 69 GLN A C 1
ATOM 546 O O . GLN A 1 69 ? 3.257 -1.454 1.657 1.00 98.19 69 GLN A O 1
ATOM 551 N N . LYS A 1 70 ? 4.407 0.155 0.598 1.00 98.19 70 LYS A N 1
ATOM 552 C CA . LYS A 1 70 ? 4.222 1.153 1.664 1.00 98.19 70 LYS A CA 1
ATOM 553 C C . LYS A 1 70 ? 2.760 1.574 1.809 1.00 98.19 70 LYS A C 1
ATOM 555 O O . LYS A 1 70 ? 2.283 1.689 2.935 1.00 98.19 70 LYS A O 1
ATOM 560 N N . LEU A 1 71 ? 2.063 1.792 0.694 1.00 98.12 71 LEU A N 1
ATOM 561 C CA . LEU A 1 71 ? 0.642 2.142 0.693 1.00 98.12 71 LEU A CA 1
ATOM 562 C C . LEU A 1 71 ? -0.218 1.003 1.242 1.00 98.12 71 LEU A C 1
ATOM 564 O O . LEU A 1 71 ? -1.089 1.252 2.073 1.00 98.12 71 LEU A O 1
ATOM 568 N N . ASP A 1 72 ? 0.062 -0.238 0.847 1.00 98.50 72 ASP A N 1
ATOM 569 C CA . ASP A 1 72 ? -0.644 -1.409 1.364 1.00 98.50 72 ASP A CA 1
ATOM 570 C C . ASP A 1 72 ? -0.415 -1.576 2.861 1.00 98.50 72 ASP A C 1
ATOM 572 O O . ASP A 1 72 ? -1.370 -1.789 3.608 1.00 98.50 72 ASP A O 1
ATOM 576 N N . LYS A 1 73 ? 0.826 -1.418 3.332 1.00 98.44 73 LYS A N 1
ATOM 577 C CA . LYS A 1 73 ? 1.126 -1.448 4.765 1.00 98.44 73 LYS A CA 1
ATOM 578 C C . LYS A 1 73 ? 0.339 -0.377 5.522 1.00 98.44 73 LYS A C 1
ATOM 580 O O . LYS A 1 73 ? -0.334 -0.701 6.496 1.00 98.44 73 LYS A O 1
ATOM 585 N N . TRP A 1 74 ? 0.369 0.866 5.043 1.00 98.56 74 TRP A N 1
ATOM 586 C CA . TRP A 1 74 ? -0.366 1.969 5.662 1.00 98.56 74 TRP A CA 1
ATOM 587 C C . TRP A 1 74 ? -1.875 1.699 5.708 1.00 98.56 74 TRP A C 1
ATOM 589 O O . TRP A 1 74 ? -2.507 1.874 6.746 1.00 98.56 74 TRP A O 1
ATOM 599 N N . ARG A 1 75 ? -2.446 1.180 4.615 1.00 98.38 75 ARG A N 1
ATOM 600 C CA . ARG A 1 75 ? -3.856 0.783 4.550 1.00 98.38 75 ARG A CA 1
ATOM 601 C C . ARG A 1 75 ? -4.207 -0.244 5.630 1.00 98.38 75 ARG A C 1
ATOM 603 O O . ARG A 1 75 ? -5.199 -0.061 6.332 1.00 98.38 75 ARG A O 1
ATOM 610 N N . HIS A 1 76 ? -3.415 -1.308 5.768 1.00 98.62 76 HIS A N 1
ATOM 611 C CA . HIS A 1 76 ? -3.660 -2.343 6.779 1.00 98.62 76 HIS A CA 1
ATOM 612 C C . HIS A 1 76 ? -3.549 -1.787 8.203 1.00 98.62 76 HIS A C 1
ATOM 614 O O . HIS A 1 76 ? -4.402 -2.079 9.038 1.00 98.62 76 HIS A O 1
ATOM 620 N N . GLU A 1 77 ? -2.541 -0.958 8.478 1.00 98.50 77 GLU A N 1
ATOM 621 C CA . GLU A 1 77 ? -2.342 -0.341 9.796 1.00 98.50 77 GLU A CA 1
ATOM 622 C C . GLU A 1 77 ? -3.496 0.596 10.180 1.00 98.50 77 GLU A C 1
ATOM 624 O O . GLU A 1 77 ? -3.948 0.586 11.330 1.00 98.50 77 GLU A O 1
ATOM 629 N N . CYS A 1 78 ? -4.013 1.374 9.225 1.00 98.31 78 CYS A N 1
ATOM 630 C CA . CYS A 1 78 ? -5.177 2.228 9.443 1.00 98.31 78 CYS A CA 1
ATOM 631 C C . CYS A 1 78 ? -6.427 1.412 9.779 1.00 98.31 78 CYS A C 1
ATOM 633 O O . CYS A 1 78 ? -7.077 1.709 10.780 1.00 98.31 78 CYS A O 1
ATOM 635 N N . HIS A 1 79 ? -6.741 0.378 8.991 1.00 98.50 79 HIS A N 1
ATOM 636 C CA . HIS A 1 79 ? -7.888 -0.492 9.270 1.00 98.50 79 HIS A CA 1
ATOM 637 C C . HIS A 1 79 ? -7.766 -1.150 10.647 1.00 98.50 79 HIS A C 1
ATOM 639 O O . HIS A 1 79 ? -8.665 -1.000 11.466 1.00 98.50 79 HIS A O 1
ATOM 645 N N . ALA A 1 80 ? -6.612 -1.746 10.958 1.00 98.56 80 ALA A N 1
ATOM 646 C CA . ALA A 1 80 ? -6.382 -2.379 12.254 1.00 98.56 80 ALA A CA 1
ATOM 647 C C . ALA A 1 80 ? -6.524 -1.402 13.435 1.00 98.56 80 ALA A C 1
ATOM 649 O O . ALA A 1 80 ? -6.997 -1.775 14.506 1.00 98.56 80 ALA A O 1
ATOM 650 N N . THR A 1 81 ? -6.118 -0.141 13.256 1.00 98.50 81 THR A N 1
ATOM 651 C CA . THR A 1 81 ? -6.258 0.890 14.294 1.00 98.50 81 THR A CA 1
ATOM 652 C C . THR A 1 81 ? -7.719 1.260 14.527 1.00 98.50 81 THR A C 1
ATOM 654 O O . THR A 1 81 ? -8.130 1.396 15.679 1.00 98.50 81 THR A O 1
ATOM 657 N N . VAL A 1 82 ? -8.495 1.414 13.452 1.00 98.50 82 VAL A N 1
ATOM 658 C CA . VAL A 1 82 ? -9.931 1.708 13.535 1.00 98.50 82 VAL A CA 1
ATOM 659 C C . VAL A 1 82 ? -10.676 0.547 14.186 1.00 98.50 82 VAL A C 1
ATOM 661 O O . VAL A 1 82 ? -11.447 0.780 15.113 1.00 98.50 82 VAL A O 1
ATOM 664 N N . ASP A 1 83 ? -10.396 -0.685 13.760 1.00 98.69 83 ASP A N 1
ATOM 665 C CA . ASP A 1 83 ? -11.041 -1.886 14.295 1.00 98.69 83 ASP A CA 1
ATOM 666 C C . ASP A 1 83 ? -10.744 -2.051 15.788 1.00 98.69 83 ASP A C 1
ATOM 668 O O . ASP A 1 83 ? -11.657 -2.254 16.585 1.00 98.69 83 ASP A O 1
ATOM 672 N N . ARG A 1 84 ? -9.480 -1.868 16.197 1.00 98.56 84 ARG A N 1
ATOM 673 C CA . ARG A 1 84 ? -9.097 -1.914 17.613 1.00 98.56 84 ARG A CA 1
ATOM 674 C C . ARG A 1 84 ? -9.839 -0.863 18.435 1.00 98.56 84 ARG A C 1
ATOM 676 O O . ARG A 1 84 ? -10.373 -1.188 19.488 1.00 98.56 84 ARG A O 1
ATOM 683 N N . PHE A 1 85 ? -9.886 0.381 17.958 1.00 98.56 85 PHE A N 1
ATOM 684 C CA . PHE A 1 85 ? -10.582 1.454 18.666 1.00 98.56 85 PHE A CA 1
ATOM 685 C C . PHE A 1 85 ? -12.083 1.172 18.799 1.00 98.56 85 PHE A C 1
ATOM 687 O O . PHE A 1 85 ? -12.670 1.415 19.851 1.00 98.56 85 PHE A O 1
ATOM 694 N N . TYR A 1 86 ? -12.707 0.655 17.740 1.00 98.25 86 TYR A N 1
ATOM 695 C CA . TYR A 1 86 ? -14.109 0.253 17.771 1.00 98.25 86 TYR A CA 1
ATOM 696 C C . TYR A 1 86 ? -14.354 -0.832 18.828 1.00 98.25 86 TYR A C 1
ATOM 698 O O . TYR A 1 86 ? -15.233 -0.669 19.673 1.00 98.25 86 TYR A O 1
ATOM 706 N N . GLU A 1 87 ? -13.540 -1.890 18.827 1.00 98.62 87 GLU A N 1
ATOM 707 C CA . GLU A 1 87 ? -13.645 -3.001 19.776 1.00 98.62 87 GLU A CA 1
ATOM 708 C C . GLU A 1 87 ? -13.479 -2.522 21.229 1.00 98.62 87 GLU A C 1
ATOM 710 O O . GLU A 1 87 ? -14.295 -2.848 22.091 1.00 98.62 87 GLU A O 1
ATOM 715 N N .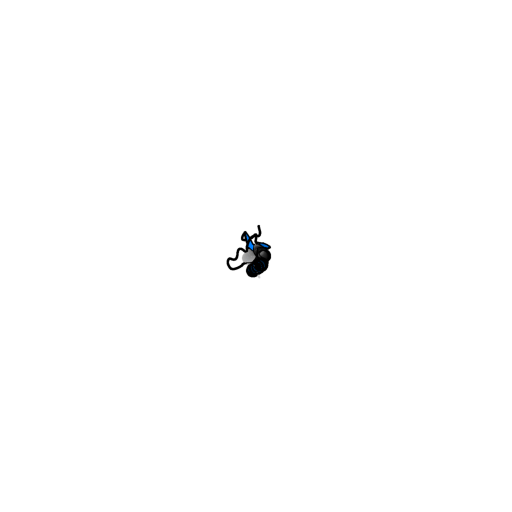 GLU A 1 88 ? -12.472 -1.680 21.491 1.00 98.56 88 GLU A N 1
ATOM 716 C CA . GLU A 1 88 ? -12.237 -1.059 22.801 1.00 98.56 88 GLU A CA 1
ATOM 717 C C . GLU A 1 88 ? -13.471 -0.276 23.274 1.00 98.56 88 GLU A C 1
ATOM 719 O O . GLU A 1 88 ? -13.916 -0.431 24.412 1.00 98.56 88 GLU A O 1
ATOM 724 N N . LYS A 1 89 ? -14.087 0.523 22.392 1.00 98.31 89 LYS A N 1
ATOM 725 C CA . LYS A 1 89 ? -15.284 1.300 22.743 1.00 98.31 89 LYS A CA 1
ATOM 726 C C . LYS A 1 89 ? -16.513 0.431 22.968 1.00 98.31 89 LYS A C 1
ATOM 728 O O . LYS A 1 89 ? -17.304 0.736 23.859 1.00 98.31 89 LYS A O 1
ATOM 733 N N . CYS A 1 90 ? -16.671 -0.658 22.222 1.00 98.25 90 CYS A N 1
ATOM 734 C CA . CYS A 1 90 ? -17.724 -1.634 22.483 1.00 98.25 90 CYS A CA 1
ATOM 735 C C . CYS A 1 90 ? -17.570 -2.271 23.870 1.00 98.25 90 CYS A C 1
ATOM 737 O O . CYS A 1 90 ? -18.554 -2.362 24.605 1.00 98.25 90 CYS A O 1
ATOM 739 N N . GLN A 1 91 ? -16.348 -2.648 24.251 1.00 98.19 91 GLN A N 1
ATOM 740 C CA . GLN A 1 91 ? -16.063 -3.232 25.563 1.00 98.19 91 GLN A CA 1
ATOM 741 C C . GLN A 1 91 ? -16.305 -2.233 26.702 1.00 98.19 91 GLN A C 1
ATOM 743 O O . GLN A 1 91 ? -16.965 -2.578 27.680 1.00 98.19 91 GLN A O 1
ATOM 748 N N . GLU A 1 92 ? -15.845 -0.985 26.561 1.00 97.81 92 GLU A N 1
ATOM 749 C CA . GLU A 1 92 ? -16.109 0.082 27.539 1.00 97.81 92 GLU A CA 1
ATOM 750 C C . GLU A 1 92 ? -17.614 0.314 27.742 1.00 97.81 92 GLU A C 1
ATOM 752 O O . GLU A 1 92 ? -18.089 0.420 28.875 1.00 97.81 92 GLU A O 1
ATOM 757 N N . LEU A 1 93 ? -18.384 0.369 26.649 1.00 97.19 93 LEU A N 1
ATOM 758 C CA . LEU A 1 93 ? -19.834 0.546 26.714 1.00 97.19 93 LEU A CA 1
ATOM 759 C C . LEU A 1 93 ? -20.517 -0.641 27.394 1.00 97.19 93 LEU A C 1
ATOM 761 O O . LEU A 1 93 ? -21.381 -0.440 28.247 1.00 97.19 93 LEU A O 1
ATOM 765 N N . GLN A 1 94 ? -20.116 -1.866 27.050 1.00 97.12 94 GLN A N 1
ATOM 766 C CA . GLN A 1 94 ? -20.660 -3.073 27.664 1.00 97.12 94 GLN A CA 1
ATOM 767 C C . GLN A 1 94 ? -20.389 -3.100 29.171 1.00 97.12 94 GLN A C 1
ATOM 769 O O . GLN A 1 94 ? -21.308 -3.359 29.946 1.00 97.12 94 GLN A O 1
ATOM 774 N N . GLN A 1 95 ? -19.166 -2.773 29.587 1.00 96.88 95 GLN A N 1
ATOM 775 C CA . GLN A 1 95 ? -18.788 -2.709 30.995 1.00 96.88 95 GLN A CA 1
ATOM 776 C C . GLN A 1 95 ? -19.620 -1.666 31.757 1.00 96.88 95 GLN A C 1
ATOM 778 O O . GLN A 1 95 ? -20.184 -1.972 32.805 1.00 96.88 95 GLN A O 1
ATOM 783 N N . CYS A 1 96 ? -19.795 -0.468 31.190 1.00 95.81 96 CYS A N 1
ATOM 784 C CA . CYS A 1 96 ? -20.630 0.575 31.790 1.00 95.81 96 CYS A CA 1
ATOM 785 C C . CYS A 1 96 ? -22.099 0.138 31.946 1.00 95.81 96 CYS A C 1
ATOM 787 O O . CYS A 1 96 ? -22.744 0.458 32.946 1.00 95.81 96 CYS A O 1
ATOM 789 N N . CYS A 1 97 ? -22.642 -0.604 30.975 1.00 94.00 97 CYS A N 1
ATOM 790 C CA . CYS A 1 97 ? -23.994 -1.153 31.071 1.00 94.00 97 CYS A CA 1
ATOM 791 C C . CYS A 1 97 ? -24.131 -2.170 32.211 1.00 94.00 97 CYS A C 1
ATOM 793 O O . CYS A 1 97 ? -25.133 -2.129 32.923 1.00 94.00 97 CYS A O 1
ATOM 795 N N . VAL A 1 98 ? -23.141 -3.051 32.399 1.00 95.75 98 VAL A N 1
ATOM 796 C CA . VAL A 1 98 ? -23.139 -4.024 33.505 1.00 95.75 98 VAL A CA 1
ATOM 797 C C . VAL A 1 98 ? -23.087 -3.305 34.851 1.00 95.75 98 VAL A C 1
ATOM 799 O O . VAL A 1 98 ? -23.932 -3.557 35.703 1.00 95.75 98 VAL A O 1
ATOM 802 N N . GLU A 1 99 ? -22.174 -2.346 35.013 1.00 94.69 99 GLU A N 1
ATOM 803 C CA . GLU A 1 99 ? -22.033 -1.576 36.257 1.00 94.69 99 GLU A CA 1
ATOM 804 C C . GLU A 1 99 ? -23.321 -0.833 36.629 1.00 94.69 99 GLU A C 1
ATOM 806 O O . GLU A 1 99 ? -23.730 -0.825 37.791 1.00 94.69 99 GLU A O 1
ATOM 811 N N . LYS A 1 100 ? -24.008 -0.242 35.643 1.00 93.38 100 LYS A N 1
ATOM 812 C CA . LYS A 1 100 ? -25.303 0.409 35.883 1.00 93.38 100 LYS A CA 1
ATOM 813 C C . LYS A 1 100 ? -26.384 -0.573 36.321 1.00 93.38 100 LYS A C 1
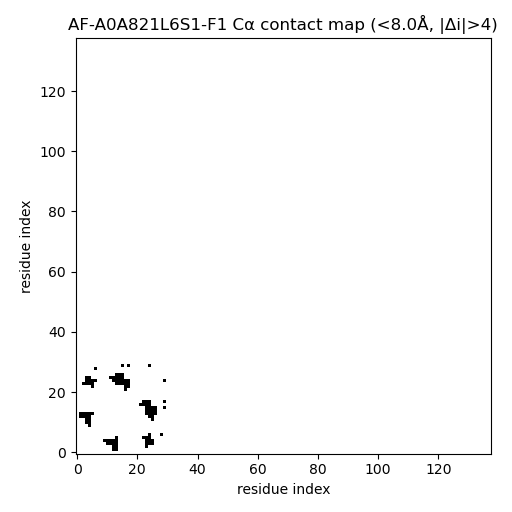ATOM 815 O O . LYS A 1 100 ? -27.133 -0.254 37.239 1.00 93.38 100 LYS A O 1
ATOM 820 N N . ALA A 1 101 ? -26.457 -1.746 35.694 1.00 92.56 101 ALA A N 1
ATOM 821 C CA . ALA A 1 101 ? -27.437 -2.765 36.058 1.00 92.56 101 ALA A CA 1
ATOM 822 C C . ALA A 1 101 ? -27.212 -3.283 37.491 1.00 92.56 101 ALA A C 1
ATOM 824 O O . ALA A 1 101 ? -28.166 -3.454 38.248 1.00 92.56 101 ALA A O 1
ATOM 825 N N . GLU A 1 102 ? -25.954 -3.478 37.894 1.00 91.94 102 GLU A N 1
ATOM 826 C CA . GLU A 1 102 ? -25.600 -3.865 39.266 1.00 91.94 102 GLU A CA 1
ATOM 827 C C . GLU A 1 102 ? -25.938 -2.764 40.282 1.00 91.94 102 GLU A C 1
ATOM 829 O O . GLU A 1 102 ? -26.435 -3.042 41.380 1.00 91.94 102 GLU A O 1
ATOM 834 N N . GLN A 1 103 ? -25.709 -1.500 39.918 1.00 91.12 103 GLN A N 1
ATOM 835 C CA . GLN A 1 103 ? -26.025 -0.359 40.772 1.00 91.12 103 GLN A CA 1
ATOM 836 C C . GLN A 1 103 ? -27.538 -0.193 40.976 1.00 91.12 103 GLN A C 1
ATOM 838 O O . GLN A 1 103 ? -27.969 0.090 42.095 1.00 91.12 103 GLN A O 1
ATOM 843 N N . GLU A 1 104 ? -28.341 -0.401 39.929 1.00 90.06 104 GLU A N 1
ATOM 844 C CA . GLU A 1 104 ? -29.807 -0.414 40.017 1.00 90.06 104 GLU A CA 1
ATOM 845 C C . GLU A 1 104 ? -30.308 -1.556 40.911 1.00 90.06 104 GLU A C 1
ATOM 847 O O . GLU A 1 104 ? -31.090 -1.305 41.827 1.00 90.06 104 GLU A O 1
ATOM 852 N N . ALA A 1 105 ? -29.782 -2.775 40.747 1.00 89.62 105 ALA A N 1
ATOM 853 C CA . ALA A 1 105 ? -30.131 -3.903 41.615 1.00 89.62 105 ALA A CA 1
ATOM 854 C C . ALA A 1 105 ? -29.807 -3.618 43.094 1.00 89.62 105 ALA A C 1
ATOM 856 O O . ALA A 1 105 ? -30.634 -3.831 43.981 1.00 89.62 105 ALA A O 1
ATOM 857 N N . THR A 1 106 ? -28.630 -3.045 43.364 1.00 90.81 106 THR A N 1
ATOM 858 C CA . THR A 1 106 ? -28.225 -2.666 44.728 1.00 90.81 106 THR A CA 1
ATOM 859 C C . THR A 1 106 ? -29.135 -1.581 45.312 1.00 90.81 106 THR A C 1
ATOM 861 O O . THR A 1 106 ? -29.459 -1.597 46.502 1.00 90.81 106 THR A O 1
ATOM 864 N N . HIS A 1 107 ? -29.554 -0.614 44.492 1.00 91.88 107 HIS A N 1
ATOM 865 C CA . HIS A 1 107 ? -30.491 0.426 44.910 1.00 91.88 107 HIS A CA 1
ATOM 866 C C . HIS A 1 107 ? -31.851 -0.171 45.313 1.00 91.88 107 HIS A C 1
ATOM 868 O O . HIS A 1 107 ? -32.396 0.202 46.358 1.00 91.88 107 HIS A O 1
ATOM 874 N N . ASP A 1 108 ? -32.369 -1.129 44.544 1.00 93.38 108 ASP A N 1
ATOM 875 C CA . ASP A 1 108 ? -33.634 -1.813 44.837 1.00 93.38 108 ASP A CA 1
ATOM 876 C C . ASP A 1 108 ? -33.571 -2.641 46.131 1.00 93.38 108 ASP A C 1
ATOM 878 O O . ASP A 1 108 ? -34.505 -2.604 46.948 1.00 93.38 108 ASP A O 1
ATOM 882 N N . ASP A 1 109 ? -32.443 -3.307 46.387 1.00 94.00 109 ASP A N 1
ATOM 883 C CA . ASP A 1 109 ? -32.191 -4.016 47.645 1.00 94.00 109 ASP A CA 1
ATOM 884 C C . ASP A 1 109 ? -32.196 -3.054 48.845 1.00 94.00 109 ASP A C 1
ATOM 886 O O . ASP A 1 109 ? -32.836 -3.316 49.871 1.00 94.00 109 ASP A O 1
ATOM 890 N N . ILE A 1 110 ? -31.547 -1.890 48.716 1.00 93.94 110 ILE A N 1
ATOM 891 C CA . ILE A 1 110 ? -31.540 -0.845 49.753 1.00 93.94 110 ILE A CA 1
ATOM 892 C C . ILE A 1 110 ? -32.958 -0.321 50.009 1.00 93.94 110 ILE A C 1
ATOM 894 O O . ILE A 1 110 ? -33.352 -0.143 51.168 1.00 93.94 110 ILE A O 1
ATOM 898 N N . CYS A 1 111 ? -33.744 -0.086 48.957 1.00 94.00 111 CYS A N 1
ATOM 899 C CA . CYS A 1 111 ? -35.144 0.321 49.075 1.00 94.00 111 CYS A CA 1
ATOM 900 C C . CYS A 1 111 ? -35.976 -0.719 49.843 1.00 94.00 111 CYS A C 1
ATOM 902 O O . CYS A 1 111 ? -36.734 -0.352 50.749 1.00 94.00 111 CYS A O 1
ATOM 904 N N . SER A 1 112 ? -35.781 -2.004 49.546 1.00 95.19 112 SER A N 1
ATOM 905 C CA . SER A 1 112 ? -36.464 -3.122 50.209 1.00 95.19 112 SER A CA 1
ATOM 906 C C . SER A 1 112 ? -36.078 -3.250 51.688 1.00 95.19 112 SER A C 1
ATOM 908 O O . SER A 1 112 ? -36.941 -3.375 52.567 1.00 95.19 112 SER A O 1
ATOM 910 N N . LEU A 1 113 ? -34.785 -3.132 52.002 1.00 95.25 113 LEU A N 1
ATOM 911 C CA . LEU A 1 113 ? -34.289 -3.126 53.380 1.00 95.25 113 LEU A CA 1
ATOM 912 C C . LEU A 1 113 ? -34.834 -1.934 54.170 1.00 95.25 113 LEU A C 1
ATOM 914 O O . LEU A 1 113 ? -35.300 -2.096 55.297 1.00 95.25 113 LEU A O 1
ATOM 918 N N . LYS A 1 114 ? -34.844 -0.739 53.573 1.00 96.31 114 LYS A N 1
ATOM 919 C CA . LYS A 1 114 ? -35.389 0.470 54.201 1.00 96.31 114 LYS A CA 1
ATOM 920 C C . LYS A 1 114 ? -36.877 0.321 54.522 1.00 96.31 114 LYS A C 1
ATOM 922 O O . LYS A 1 114 ? -37.309 0.729 55.601 1.00 96.31 114 LYS A O 1
ATOM 927 N N . ALA A 1 115 ? -37.657 -0.281 53.623 1.00 96.12 115 ALA A N 1
ATOM 928 C CA . ALA A 1 115 ? -39.066 -0.583 53.871 1.00 96.12 115 ALA A CA 1
ATOM 929 C C . ALA A 1 115 ? -39.238 -1.552 55.052 1.00 96.12 115 ALA A C 1
ATOM 931 O O . ALA A 1 115 ? -40.071 -1.309 55.928 1.00 96.12 115 ALA A O 1
ATOM 932 N N . THR A 1 116 ? -38.399 -2.589 55.121 1.00 96.44 116 THR A N 1
ATOM 933 C CA . THR A 1 116 ? -38.399 -3.574 56.212 1.00 96.44 116 THR A CA 1
ATOM 934 C C . THR A 1 116 ? -38.058 -2.930 57.558 1.00 96.44 116 THR A C 1
ATOM 936 O O . THR A 1 116 ? -38.801 -3.094 58.524 1.00 96.44 116 THR A O 1
ATOM 939 N N . VAL A 1 117 ? -36.995 -2.119 57.620 1.00 96.50 117 VAL A N 1
ATOM 940 C CA . VAL A 1 117 ? -36.594 -1.379 58.832 1.00 96.50 117 VAL A CA 1
ATOM 941 C C . VAL A 1 117 ? -37.711 -0.450 59.311 1.00 96.50 117 VAL A C 1
ATOM 943 O O . VAL A 1 117 ? -37.999 -0.389 60.505 1.00 96.50 117 VAL A O 1
ATOM 946 N N . ASN A 1 118 ? -38.385 0.246 58.392 1.00 95.62 118 ASN A N 1
ATOM 947 C CA . ASN A 1 118 ? -39.528 1.097 58.729 1.00 95.62 118 ASN A CA 1
ATOM 948 C C . ASN A 1 118 ? -40.746 0.296 59.219 1.00 95.62 118 ASN A C 1
ATOM 950 O O . ASN A 1 118 ? -41.547 0.823 59.990 1.00 95.62 118 ASN A O 1
ATOM 954 N N . GLY A 1 119 ? -40.914 -0.949 58.764 1.00 96.00 119 GLY A N 1
ATOM 955 C CA . GLY A 1 119 ? -41.890 -1.893 59.311 1.00 96.00 119 GLY A CA 1
ATOM 956 C C . GLY A 1 119 ? -41.574 -2.228 60.764 1.00 96.00 119 GLY A C 1
ATOM 957 O O . GLY A 1 119 ? -42.349 -1.879 61.646 1.00 96.00 119 GLY A O 1
ATOM 958 N N . ILE A 1 120 ? -40.375 -2.761 61.011 1.00 96.00 120 ILE A N 1
ATOM 959 C CA . ILE A 1 120 ? -39.906 -3.143 62.353 1.00 96.00 120 ILE A CA 1
ATOM 960 C C . ILE A 1 120 ? -39.994 -1.965 63.332 1.00 96.00 12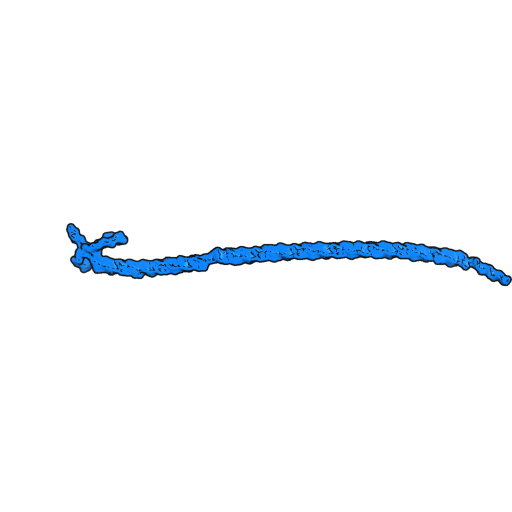0 ILE A C 1
ATOM 962 O O . ILE A 1 120 ? -40.434 -2.124 64.465 1.00 96.00 120 ILE A O 1
ATOM 966 N N . LYS A 1 121 ? -39.614 -0.758 62.897 1.00 95.94 121 LYS A N 1
ATOM 967 C CA . LYS A 1 121 ? -39.696 0.447 63.730 1.00 95.94 121 LYS A CA 1
ATOM 968 C C . LYS A 1 121 ? -41.129 0.773 64.162 1.00 95.94 121 LYS A C 1
ATOM 970 O O . LYS A 1 121 ? -41.332 1.199 65.295 1.00 95.94 121 LYS A O 1
ATOM 975 N N . ARG A 1 122 ? -42.115 0.596 63.275 1.00 94.81 122 ARG A N 1
ATOM 976 C CA . ARG A 1 122 ? -43.531 0.793 63.624 1.00 94.81 122 ARG A CA 1
ATOM 977 C C . ARG A 1 122 ? -43.996 -0.251 64.629 1.00 94.81 122 ARG A C 1
ATOM 979 O O . ARG A 1 122 ? -44.657 0.122 65.591 1.00 94.81 122 ARG A O 1
ATOM 986 N N . ASP A 1 123 ? -43.607 -1.506 64.430 1.00 94.06 123 ASP A N 1
ATOM 987 C CA . ASP A 1 123 ? -43.973 -2.596 65.334 1.00 94.06 123 ASP A CA 1
ATOM 988 C C . ASP A 1 123 ? -43.412 -2.347 66.743 1.00 94.06 123 ASP A C 1
ATOM 990 O O . ASP A 1 123 ? -44.150 -2.437 67.719 1.00 94.06 123 ASP A O 1
ATOM 994 N N . ILE A 1 124 ? -42.138 -1.943 66.859 1.00 91.88 124 ILE A N 1
ATOM 995 C CA . ILE A 1 124 ? -41.507 -1.585 68.144 1.00 91.88 124 ILE A CA 1
ATOM 996 C C . ILE A 1 124 ? -42.276 -0.461 68.844 1.00 91.88 124 ILE A C 1
ATOM 998 O O . ILE A 1 12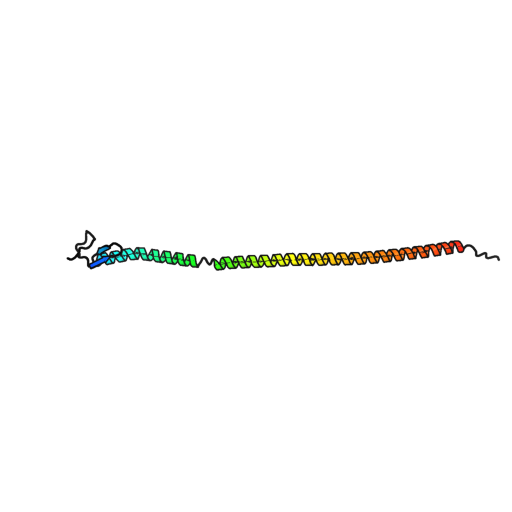4 ? -42.642 -0.619 70.006 1.00 91.88 124 ILE A O 1
ATOM 1002 N N . ASN A 1 125 ? -42.574 0.636 68.140 1.00 90.62 125 ASN A N 1
ATOM 1003 C CA . ASN A 1 125 ? -43.331 1.748 68.720 1.00 90.62 125 ASN A CA 1
ATOM 1004 C C . ASN A 1 125 ? -44.710 1.289 69.227 1.00 90.62 125 ASN A C 1
ATOM 1006 O O . ASN A 1 125 ? -45.147 1.693 70.299 1.00 90.62 125 ASN A O 1
ATOM 1010 N N . GLN A 1 126 ? -45.382 0.407 68.482 1.00 89.50 126 GLN A N 1
ATOM 1011 C CA . GLN A 1 126 ? -46.674 -0.144 68.882 1.00 89.50 126 GLN A CA 1
ATOM 1012 C C . GLN A 1 126 ? -46.561 -1.047 70.124 1.00 89.50 126 GLN A C 1
ATOM 1014 O O . GLN A 1 126 ? -47.462 -1.053 70.962 1.00 89.50 126 GLN A O 1
ATOM 1019 N N . PHE A 1 127 ? -45.466 -1.799 70.280 1.00 87.06 127 PHE A N 1
ATOM 1020 C CA . PHE A 1 127 ? -45.196 -2.564 71.502 1.00 87.06 127 PHE A CA 1
ATOM 1021 C C . PHE A 1 127 ? -44.900 -1.665 72.707 1.00 87.06 127 PHE A C 1
ATOM 1023 O O . PHE A 1 127 ? -45.371 -1.964 73.801 1.00 87.06 127 PHE A O 1
ATOM 1030 N N . GLU A 1 128 ? -44.164 -0.569 72.521 1.00 84.44 128 GLU A N 1
ATOM 1031 C CA . GLU A 1 128 ? -43.888 0.408 73.583 1.00 84.44 128 GLU A CA 1
ATOM 1032 C C . GLU A 1 128 ? -45.170 1.118 74.049 1.00 84.44 128 GLU A C 1
ATOM 1034 O O . GLU A 1 128 ? -45.395 1.253 75.252 1.00 84.44 128 GLU A O 1
ATOM 1039 N N . GLU A 1 129 ? -46.053 1.497 73.120 1.00 78.56 129 GLU A N 1
ATOM 1040 C CA . GLU A 1 129 ? -47.350 2.117 73.428 1.00 78.56 129 GLU A CA 1
ATOM 1041 C C . GLU A 1 129 ? -48.323 1.145 74.119 1.00 78.56 129 GLU A C 1
ATOM 1043 O O . GLU A 1 129 ? -49.062 1.542 75.021 1.00 78.56 129 GLU A O 1
ATOM 1048 N N . ASN A 1 130 ? -48.296 -0.141 73.753 1.00 74.31 130 ASN A N 1
ATOM 1049 C CA . ASN A 1 130 ? -49.142 -1.174 74.362 1.00 74.31 130 ASN A CA 1
ATOM 1050 C C . ASN A 1 130 ? -48.551 -1.777 75.656 1.00 74.31 130 ASN A C 1
ATOM 1052 O O . ASN A 1 130 ? -49.247 -2.498 76.370 1.00 74.31 130 ASN A O 1
ATOM 1056 N N . GLY A 1 131 ? -47.278 -1.509 75.966 1.00 58.72 131 GLY A N 1
ATOM 1057 C CA . GLY A 1 131 ? -46.525 -2.108 77.075 1.00 58.72 131 GLY A CA 1
ATOM 1058 C C . GLY A 1 131 ? -46.748 -1.479 78.456 1.00 58.72 131 GLY A C 1
ATOM 1059 O O . GLY A 1 131 ? -46.190 -1.969 79.436 1.00 58.72 131 GLY A O 1
ATOM 1060 N N . ILE A 1 132 ? -47.572 -0.432 78.580 1.00 53.53 132 ILE A N 1
ATOM 1061 C CA . ILE A 1 132 ? -47.901 0.215 79.865 1.00 53.53 132 ILE A CA 1
ATOM 1062 C C . ILE A 1 132 ? -49.278 -0.256 80.363 1.00 53.53 132 ILE A C 1
ATOM 1064 O O . ILE A 1 132 ? -50.170 0.549 80.585 1.00 53.53 132 ILE A O 1
ATOM 1068 N N . VAL A 1 133 ? -49.473 -1.567 80.540 1.00 53.16 133 VAL A N 1
ATOM 1069 C CA . VAL A 1 133 ? -50.487 -2.116 81.464 1.00 53.16 133 VAL A CA 1
ATOM 1070 C C . VAL A 1 133 ? -49.983 -3.460 82.001 1.00 53.16 133 VAL A C 1
ATOM 1072 O O . VAL A 1 133 ? -50.420 -4.526 81.579 1.00 53.16 133 VAL A O 1
ATOM 1075 N N . VAL A 1 134 ? -49.047 -3.430 82.947 1.00 52.59 134 VAL A N 1
ATOM 1076 C CA . VAL A 1 134 ? -48.888 -4.547 83.889 1.00 52.59 134 VAL A CA 1
ATOM 1077 C C . VAL A 1 134 ? -49.082 -3.965 85.280 1.00 52.59 134 VAL A C 1
ATOM 1079 O O . VAL A 1 134 ? -48.142 -3.514 85.927 1.00 52.59 134 VAL A O 1
ATOM 1082 N N . ASP A 1 135 ? -50.350 -3.901 85.682 1.00 47.09 135 ASP A N 1
ATOM 1083 C CA . ASP A 1 135 ? -50.752 -3.663 87.063 1.00 47.09 135 ASP A CA 1
ATOM 1084 C C . ASP A 1 135 ? -50.339 -4.891 87.883 1.00 47.09 135 ASP A C 1
ATOM 1086 O O . ASP A 1 135 ? -50.956 -5.955 87.800 1.00 47.09 135 ASP A O 1
ATOM 1090 N N . VAL A 1 136 ? -49.228 -4.770 88.608 1.00 52.28 136 VAL A N 1
ATOM 1091 C CA . VAL A 1 136 ? -48.827 -5.742 89.627 1.00 52.28 136 VAL A CA 1
ATOM 1092 C C . VAL A 1 136 ? -49.401 -5.241 90.948 1.00 52.28 136 VAL A C 1
ATOM 1094 O O . VAL A 1 136 ? -48.746 -4.504 91.682 1.00 52.28 136 VAL A O 1
ATOM 1097 N N . ASN A 1 137 ? -50.655 -5.600 91.218 1.00 39.16 137 ASN A N 1
ATOM 1098 C CA . ASN A 1 137 ? -51.278 -5.413 92.530 1.00 39.16 137 ASN A CA 1
ATOM 1099 C C . ASN A 1 137 ? -50.872 -6.591 93.460 1.00 39.16 137 ASN A C 1
ATOM 1101 O O . ASN A 1 137 ? -50.576 -7.671 92.943 1.00 39.16 137 ASN A O 1
ATOM 1105 N N . PRO A 1 138 ? -50.794 -6.393 94.793 1.00 54.88 138 PRO A N 1
ATOM 1106 C CA . PRO A 1 138 ? -49.742 -6.919 95.671 1.00 54.88 138 PRO A CA 1
ATOM 1107 C C . PRO A 1 138 ? -49.917 -8.376 96.102 1.00 54.88 138 PRO A C 1
ATOM 1109 O O . PRO A 1 138 ? -51.076 -8.839 96.212 1.00 54.88 138 PRO A O 1
#

Organism: NCBI:txid392032

Sequence (138 aa):
MSLSCAIETCKRKSRAICHCCNKNLCSDHFKEHVDLINSRMNPLADEINTLDNQLSLLNVDEIIDKYRQKLDKWRHECHATVDRFYEEKCQELQQCCVEKAEQEATHDDICSLKATVNGIKRDINQFEENGIVVDVNP

Foldseek 3Di:
DFDCFPPPVGRDTFDDADPVVRTGHHPVVVVVVVVVVCVVVVVVVVVVVVVVVVVVVPPVVVVVVVVVVVVVVVVVVVVVVVVVVVVVVVVVVVVVVVVVVVVVVVVVVVVVVVVVVVVVVVVVVVCVVVVPDDPPDD

Nearest PDB structures (foldseek):
  5mkp-assembly1_A  TM=8.666E-01  e=1.240E+00  Pyrococcus horikoshii OT3

pLDDT: mean 89.36, std 11.63, range [39.16, 98.69]